Protein AF-A0A7X1EHG0-F1 (afdb_monomer_lite)

Organism: NCBI:txid1748967

Sequence (114 aa):
MSTYQPPFVVTPLILNQVIEIGELMGHWAAMAGRASPLLRKENRIRTIQASLAIEHNSLTTEQVTALMEGKRILQILSNQPGRSAKSIAEECEISARTVERYLKALQLKHCASL

Radius of gyration: 21.37 Å; chains: 1; bounding box: 57×36×54 Å

Structure (mmCIF, N/CA/C/O backbone):
data_AF-A0A7X1EHG0-F1
#
_entry.id   AF-A0A7X1EHG0-F1
#
loop_
_atom_site.group_PDB
_atom_site.id
_atom_site.type_symbol
_atom_site.label_atom_id
_atom_site.label_alt_id
_atom_site.label_comp_id
_atom_site.label_asym_id
_atom_site.label_entity_id
_atom_site.label_seq_id
_atom_site.pdbx_PDB_ins_code
_atom_site.Cartn_x
_atom_site.Cartn_y
_atom_site.Cartn_z
_atom_site.occupancy
_atom_site.B_iso_or_equiv
_atom_site.auth_seq_id
_atom_site.auth_comp_id
_atom_site.auth_asym_id
_atom_site.auth_atom_id
_atom_site.pdbx_PDB_model_num
ATOM 1 N N . MET A 1 1 ? 35.295 -11.240 2.133 1.00 50.81 1 MET A N 1
ATOM 2 C CA . MET A 1 1 ? 33.842 -11.495 2.073 1.00 50.81 1 MET A CA 1
ATOM 3 C C . MET A 1 1 ? 33.386 -11.176 0.664 1.00 50.81 1 MET A C 1
ATOM 5 O O . MET A 1 1 ? 33.488 -10.027 0.264 1.00 50.81 1 MET A O 1
ATOM 9 N N . SER A 1 2 ? 33.015 -12.190 -0.116 1.00 62.75 2 SER A N 1
ATOM 10 C CA . SER A 1 2 ? 32.523 -12.014 -1.484 1.00 62.75 2 SER A CA 1
ATOM 11 C C . SER A 1 2 ? 31.203 -11.248 -1.450 1.00 62.75 2 SER A C 1
ATOM 13 O O . SER A 1 2 ? 30.224 -11.721 -0.875 1.00 62.75 2 SER A O 1
ATOM 15 N N . THR A 1 3 ? 31.191 -10.052 -2.028 1.00 73.75 3 THR A N 1
ATOM 16 C CA . THR A 1 3 ? 29.984 -9.249 -2.224 1.00 73.75 3 THR A CA 1
ATOM 17 C C . THR A 1 3 ? 29.038 -10.013 -3.141 1.00 73.75 3 THR A C 1
ATOM 19 O O . THR A 1 3 ? 29.378 -10.279 -4.292 1.00 73.75 3 THR A O 1
ATOM 22 N N . TYR A 1 4 ? 27.875 -10.403 -2.619 1.00 83.94 4 TYR A N 1
ATOM 23 C CA . TYR A 1 4 ? 26.816 -11.010 -3.416 1.00 83.94 4 TYR A CA 1
ATOM 24 C C . TYR A 1 4 ? 26.425 -10.045 -4.536 1.00 83.94 4 TYR A C 1
ATOM 26 O O . TYR A 1 4 ? 25.941 -8.944 -4.271 1.00 83.94 4 TYR A O 1
ATOM 34 N N . GLN A 1 5 ? 26.670 -10.454 -5.776 1.00 79.12 5 GLN A N 1
ATOM 35 C CA . GLN A 1 5 ? 26.294 -9.696 -6.956 1.00 79.12 5 GLN A CA 1
ATOM 36 C C . GLN A 1 5 ? 25.149 -10.456 -7.621 1.00 79.12 5 GLN A C 1
ATOM 38 O O . GLN A 1 5 ? 25.371 -11.540 -8.166 1.00 79.12 5 GLN A O 1
ATOM 43 N N . PRO A 1 6 ? 23.907 -9.969 -7.494 1.00 83.12 6 PRO A N 1
ATOM 44 C CA . PRO A 1 6 ? 22.779 -10.684 -8.050 1.00 83.12 6 PRO A CA 1
ATOM 45 C C . PRO A 1 6 ? 22.855 -10.680 -9.588 1.00 83.12 6 PRO A C 1
ATOM 47 O O . PRO A 1 6 ? 23.254 -9.671 -10.179 1.00 83.12 6 PRO A O 1
ATOM 50 N N . PRO A 1 7 ? 22.486 -11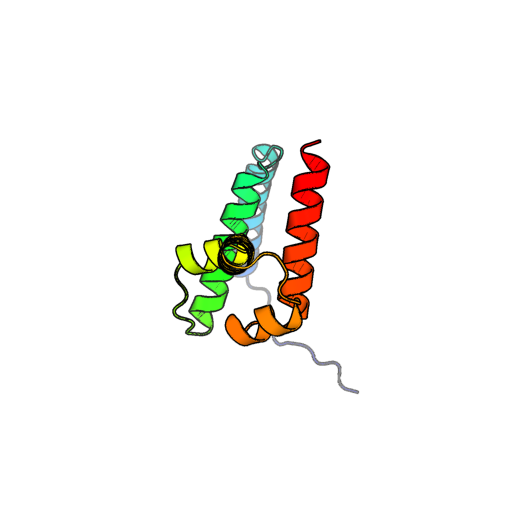.791 -10.251 1.00 87.25 7 PRO A N 1
ATOM 51 C CA . PRO A 1 7 ? 22.685 -11.987 -11.685 1.00 87.25 7 PRO A CA 1
ATOM 52 C C . PRO A 1 7 ? 21.594 -11.286 -12.507 1.00 87.25 7 PRO A C 1
ATOM 54 O O . PRO A 1 7 ? 20.801 -11.927 -13.194 1.00 87.25 7 PRO A O 1
ATOM 57 N N . PHE A 1 8 ? 21.526 -9.960 -12.426 1.00 85.31 8 PHE A N 1
ATOM 58 C CA . PHE A 1 8 ? 20.604 -9.161 -13.227 1.00 85.31 8 PHE A CA 1
ATOM 59 C C . PHE A 1 8 ? 21.335 -8.555 -14.424 1.00 85.31 8 PHE A C 1
ATOM 61 O O . PHE A 1 8 ? 22.323 -7.840 -14.263 1.00 85.31 8 PHE A O 1
ATOM 68 N N . VAL A 1 9 ? 20.826 -8.812 -15.628 1.00 90.31 9 VAL A N 1
ATOM 69 C CA . VAL A 1 9 ? 21.292 -8.175 -16.865 1.00 90.31 9 VAL A CA 1
ATOM 70 C C . VAL A 1 9 ? 20.180 -7.267 -17.365 1.00 90.31 9 VAL A C 1
ATOM 72 O O . VAL A 1 9 ? 19.063 -7.722 -17.610 1.00 90.31 9 VAL A O 1
ATOM 75 N N . VAL A 1 10 ? 20.475 -5.975 -17.504 1.00 90.38 10 VAL A N 1
ATOM 76 C CA . VAL A 1 10 ? 19.523 -5.017 -18.072 1.00 90.38 10 VAL A CA 1
ATOM 77 C C . VAL A 1 10 ? 19.347 -5.338 -19.551 1.00 90.38 10 VAL A C 1
ATOM 79 O O . VAL A 1 10 ? 20.303 -5.303 -20.323 1.00 90.38 10 VAL A O 1
ATOM 82 N N . THR A 1 11 ? 18.120 -5.661 -19.943 1.00 94.56 11 THR A N 1
ATOM 83 C CA . THR A 1 11 ? 17.757 -5.926 -21.336 1.00 94.56 11 THR A CA 1
ATOM 84 C C . THR A 1 11 ? 17.044 -4.713 -21.939 1.00 94.56 11 THR A C 1
ATOM 86 O O . THR A 1 11 ? 16.443 -3.925 -21.201 1.00 94.56 11 THR A O 1
ATOM 89 N N . PRO A 1 12 ? 17.033 -4.564 -23.276 1.00 95.50 12 PRO A N 1
ATOM 90 C CA . PRO A 1 12 ? 16.237 -3.529 -23.939 1.00 95.50 12 PRO A CA 1
ATOM 91 C C . PRO A 1 12 ? 14.744 -3.583 -23.577 1.00 95.50 12 PRO A C 1
ATOM 93 O O . PRO A 1 12 ? 14.101 -2.544 -23.483 1.00 95.50 12 PRO A O 1
ATOM 96 N N . LEU A 1 13 ? 14.201 -4.778 -23.308 1.00 96.19 13 LEU A N 1
ATOM 97 C CA . LEU A 1 13 ? 12.817 -4.949 -22.856 1.00 96.19 13 LEU A CA 1
ATOM 98 C C . LEU A 1 13 ? 12.572 -4.272 -21.503 1.00 96.19 13 LEU A C 1
ATOM 100 O O . LEU A 1 13 ? 11.607 -3.528 -21.367 1.00 96.19 13 LEU A O 1
ATOM 104 N N . ILE A 1 14 ? 13.459 -4.501 -20.528 1.00 95.44 14 ILE A N 1
ATOM 105 C CA . ILE A 1 14 ? 13.370 -3.870 -19.204 1.00 95.44 14 ILE A CA 1
ATOM 106 C C . ILE A 1 14 ? 13.415 -2.346 -19.352 1.00 95.44 14 ILE A C 1
ATOM 108 O O . ILE A 1 14 ? 12.620 -1.651 -18.729 1.00 95.44 14 ILE A O 1
ATOM 112 N N . LEU A 1 15 ? 14.301 -1.819 -20.205 1.00 95.75 15 LEU A N 1
ATOM 113 C CA . LEU A 1 15 ? 14.389 -0.377 -20.451 1.00 95.75 15 LEU A CA 1
ATOM 114 C C . LEU A 1 15 ? 13.094 0.185 -21.048 1.00 95.75 15 LEU A C 1
ATOM 116 O O . LEU A 1 15 ? 12.599 1.199 -20.563 1.00 95.75 15 LEU A O 1
ATOM 120 N N . ASN A 1 16 ? 12.511 -0.493 -22.037 1.00 96.88 16 ASN A N 1
ATOM 121 C CA . ASN A 1 16 ? 11.243 -0.071 -22.632 1.00 96.88 16 ASN A CA 1
ATOM 122 C C . ASN A 1 16 ? 10.098 -0.081 -21.607 1.00 96.88 16 ASN A C 1
ATOM 124 O O . ASN A 1 16 ? 9.344 0.885 -21.535 1.00 96.88 16 ASN A O 1
ATOM 128 N N . GLN A 1 17 ? 10.008 -1.115 -20.764 1.00 96.81 17 GLN A N 1
ATOM 129 C CA . GLN A 1 17 ? 9.008 -1.184 -19.692 1.00 96.81 17 GLN A CA 1
ATOM 130 C C . GLN A 1 17 ? 9.192 -0.068 -18.659 1.00 96.81 17 GLN A C 1
ATOM 132 O O . GLN A 1 17 ? 8.216 0.513 -18.197 1.00 96.81 17 GLN A O 1
ATOM 137 N N . VAL A 1 18 ? 10.436 0.261 -18.299 1.00 96.94 18 VAL A N 1
ATOM 138 C CA . VAL A 1 18 ? 10.728 1.375 -17.384 1.00 96.94 18 VAL A CA 1
ATOM 139 C C . VAL A 1 18 ? 10.264 2.706 -17.976 1.00 96.94 18 VAL A C 1
ATOM 141 O O . VAL A 1 18 ? 9.675 3.511 -17.256 1.00 96.94 18 VAL A O 1
ATOM 144 N N . ILE A 1 19 ? 10.495 2.931 -19.273 1.00 97.31 19 ILE A N 1
ATOM 145 C CA . ILE A 1 19 ? 10.042 4.141 -19.973 1.00 97.31 19 ILE A CA 1
ATOM 146 C C . ILE A 1 19 ? 8.511 4.216 -19.972 1.00 97.31 19 ILE A C 1
ATOM 148 O O . ILE A 1 19 ? 7.959 5.238 -19.573 1.00 97.31 19 ILE A O 1
ATOM 152 N N . GLU A 1 20 ? 7.833 3.128 -20.339 1.00 97.44 20 GLU A N 1
ATOM 153 C CA . GLU A 1 20 ? 6.368 3.060 -20.386 1.00 97.44 20 GLU A CA 1
ATOM 154 C C . GLU A 1 20 ? 5.738 3.296 -19.002 1.00 97.44 20 GLU A C 1
ATOM 156 O O . GLU A 1 20 ? 4.830 4.114 -18.851 1.00 97.44 20 GLU A O 1
ATOM 161 N N . ILE A 1 21 ? 6.266 2.647 -17.958 1.00 97.06 21 ILE A N 1
ATOM 162 C CA . ILE A 1 21 ? 5.826 2.872 -16.574 1.00 97.06 21 ILE A CA 1
ATOM 163 C C . ILE A 1 21 ? 6.057 4.333 -16.176 1.00 97.06 21 ILE A C 1
ATOM 165 O O . ILE A 1 21 ? 5.184 4.940 -15.557 1.00 97.06 21 ILE A O 1
ATOM 169 N N . GLY A 1 22 ? 7.205 4.913 -16.536 1.00 96.38 22 GLY A N 1
ATOM 170 C CA . GLY A 1 22 ? 7.530 6.309 -16.253 1.00 96.38 22 GLY A CA 1
ATOM 171 C C . GLY A 1 22 ? 6.559 7.293 -16.911 1.00 96.38 22 GLY A C 1
ATOM 172 O O . GLY A 1 22 ? 6.097 8.225 -16.253 1.00 96.38 22 GLY A O 1
ATOM 173 N N . GLU A 1 23 ? 6.194 7.061 -18.171 1.00 96.38 23 GLU A N 1
ATOM 174 C CA . GLU A 1 23 ? 5.211 7.868 -18.898 1.00 96.38 23 GLU A CA 1
ATOM 175 C C . GLU A 1 23 ? 3.822 7.777 -18.250 1.00 96.38 23 GLU A C 1
ATOM 177 O O . GLU A 1 23 ? 3.195 8.798 -17.958 1.00 96.38 23 GLU A O 1
ATOM 182 N N . LEU A 1 24 ? 3.364 6.560 -17.938 1.00 95.81 24 LEU A N 1
ATOM 183 C CA . LEU A 1 24 ? 2.091 6.334 -17.250 1.00 95.81 24 LEU A CA 1
ATOM 184 C C . LEU A 1 24 ? 2.068 6.982 -15.862 1.00 95.81 24 LEU A C 1
ATOM 186 O O . LEU A 1 24 ? 1.070 7.597 -15.481 1.00 95.81 24 LEU A O 1
ATOM 190 N N . MET A 1 25 ? 3.168 6.890 -15.111 1.00 92.62 25 MET A N 1
ATOM 191 C CA . MET A 1 25 ? 3.314 7.561 -13.821 1.00 92.62 25 MET A CA 1
ATOM 192 C C . MET A 1 25 ? 3.295 9.083 -13.962 1.00 92.62 25 MET A C 1
ATOM 194 O O . MET A 1 25 ? 2.696 9.748 -13.120 1.00 92.62 25 MET A O 1
ATOM 198 N N . GLY A 1 26 ? 3.912 9.634 -15.010 1.00 91.88 26 GLY A N 1
ATOM 199 C CA . GLY A 1 26 ? 3.895 11.064 -15.313 1.00 91.88 26 GLY A CA 1
ATOM 200 C C . GLY A 1 26 ? 2.487 11.568 -15.630 1.00 91.88 26 GLY A C 1
ATOM 201 O O . GLY A 1 26 ? 2.024 12.527 -15.010 1.00 91.88 26 GLY A O 1
ATOM 202 N N . HIS A 1 27 ? 1.767 10.874 -16.516 1.00 91.62 27 HIS A N 1
ATOM 203 C CA . HIS A 1 27 ? 0.361 11.159 -16.813 1.00 91.62 27 HIS A CA 1
ATOM 204 C C . HIS A 1 27 ? -0.516 11.058 -15.565 1.00 91.62 27 HIS A C 1
ATOM 206 O O . HIS A 1 27 ? -1.328 11.947 -15.294 1.00 91.62 27 HIS A O 1
ATOM 212 N N . TRP A 1 28 ? -0.326 10.003 -14.768 1.00 89.12 28 TRP A N 1
ATOM 213 C CA . TRP A 1 28 ? -1.036 9.850 -13.508 1.00 89.12 28 TRP A CA 1
ATOM 214 C C . TRP A 1 28 ? -0.718 10.995 -12.552 1.00 89.12 28 TRP A C 1
ATOM 216 O O . TRP A 1 28 ? -1.651 11.588 -12.040 1.00 89.12 28 TRP A O 1
ATOM 226 N N . ALA A 1 29 ? 0.547 11.363 -12.341 1.00 87.56 29 ALA A N 1
ATOM 227 C CA . ALA A 1 29 ? 0.934 12.431 -11.419 1.00 87.56 29 ALA A CA 1
ATOM 228 C C . ALA A 1 29 ? 0.376 13.802 -11.830 1.00 87.56 29 ALA A C 1
ATOM 230 O O . ALA A 1 29 ? -0.013 14.586 -10.967 1.00 87.56 29 ALA A O 1
ATOM 231 N N . ALA A 1 30 ? 0.291 14.076 -13.135 1.00 87.19 30 ALA A N 1
ATOM 232 C CA . ALA A 1 30 ? -0.301 15.303 -13.659 1.00 87.19 30 ALA A CA 1
ATOM 233 C C . ALA A 1 30 ? -1.821 15.383 -13.416 1.00 87.19 30 ALA A C 1
ATOM 235 O O . ALA A 1 30 ? -2.348 16.466 -13.168 1.00 87.19 30 ALA A O 1
ATOM 236 N N . MET A 1 31 ? -2.531 14.247 -13.459 1.00 81.69 31 MET A N 1
ATOM 237 C CA . MET A 1 31 ? -3.981 14.179 -13.209 1.00 81.69 31 MET A CA 1
ATOM 238 C C . MET A 1 31 ? -4.347 13.907 -11.746 1.00 81.69 31 MET A C 1
ATOM 240 O O . MET A 1 31 ? -5.442 14.246 -11.289 1.00 81.69 31 MET A O 1
ATOM 244 N N . ALA A 1 32 ? -3.451 13.266 -11.002 1.00 71.88 32 ALA A N 1
ATOM 245 C CA . ALA A 1 32 ? -3.630 12.888 -9.618 1.00 71.88 32 ALA A CA 1
ATOM 246 C C . ALA A 1 32 ? -3.482 14.137 -8.754 1.00 71.88 32 ALA A C 1
ATOM 248 O O . ALA A 1 32 ? -2.442 14.414 -8.160 1.00 71.88 32 ALA A O 1
ATOM 249 N N . GLY A 1 33 ? -4.578 14.885 -8.634 1.00 72.94 33 GLY A N 1
ATOM 250 C CA . GLY A 1 33 ? -4.770 15.786 -7.506 1.00 72.94 33 GLY A CA 1
ATOM 251 C C . GLY A 1 33 ? -4.664 15.032 -6.171 1.00 72.94 33 GLY A C 1
ATOM 252 O O . GLY A 1 33 ? -4.301 13.855 -6.092 1.00 72.94 33 GLY A O 1
ATOM 253 N N . ARG A 1 34 ? -5.027 15.675 -5.057 1.00 69.06 34 ARG A N 1
ATOM 254 C CA . ARG A 1 34 ? -5.031 14.984 -3.758 1.00 69.06 34 ARG A CA 1
ATOM 255 C C . ARG A 1 34 ? -6.034 13.826 -3.791 1.00 69.06 34 ARG A C 1
ATOM 257 O O . ARG A 1 34 ? -7.231 14.052 -3.643 1.00 69.06 34 ARG A O 1
ATOM 264 N N . ALA A 1 35 ? -5.543 12.591 -3.931 1.00 69.69 35 ALA A N 1
ATOM 265 C CA . ALA A 1 35 ? -6.380 11.398 -3.861 1.00 69.69 35 ALA A CA 1
ATOM 266 C C . ALA A 1 35 ? -7.207 11.448 -2.573 1.00 69.69 35 ALA A C 1
ATOM 268 O O . ALA A 1 3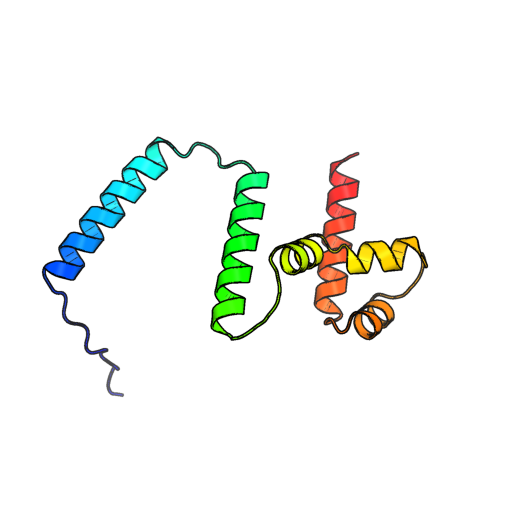5 ? -6.644 11.664 -1.488 1.00 69.69 35 ALA A O 1
ATOM 269 N N . SER A 1 36 ? -8.527 11.287 -2.692 1.00 79.44 36 SER A N 1
ATOM 270 C CA . SER A 1 36 ? -9.418 11.407 -1.544 1.00 79.44 36 SER A CA 1
ATOM 271 C C . SER A 1 36 ? -9.045 10.363 -0.478 1.00 79.44 36 SER A C 1
ATOM 273 O O . SER A 1 36 ? -8.585 9.263 -0.810 1.00 79.44 36 SER A O 1
ATOM 275 N N . PRO A 1 37 ? -9.213 10.669 0.821 1.00 80.69 37 PRO A N 1
ATOM 276 C CA . PRO A 1 37 ? -8.958 9.701 1.887 1.00 80.69 37 PRO A CA 1
ATOM 277 C C . PRO A 1 37 ? -9.719 8.377 1.701 1.00 80.69 37 PRO A C 1
ATOM 279 O O . PRO A 1 37 ? -9.208 7.322 2.077 1.00 80.69 37 PRO A O 1
ATOM 282 N N . LEU A 1 38 ? -10.901 8.424 1.072 1.00 81.19 38 LEU A N 1
ATOM 283 C CA . LEU A 1 38 ? -11.706 7.249 0.736 1.00 81.19 38 LEU A CA 1
ATOM 284 C C . LEU A 1 38 ? -11.024 6.371 -0.318 1.00 81.19 38 LEU A C 1
ATOM 286 O O . LEU A 1 38 ? -10.840 5.181 -0.072 1.00 81.19 38 LEU A O 1
ATOM 290 N N . LEU A 1 39 ? -10.553 6.958 -1.424 1.00 83.06 39 LEU A N 1
ATOM 291 C CA . LEU A 1 39 ? -9.847 6.221 -2.479 1.00 83.06 39 LEU A CA 1
ATOM 292 C C . LEU A 1 39 ? -8.553 5.581 -1.959 1.00 83.06 39 LEU A C 1
ATOM 294 O O . LEU A 1 39 ? -8.235 4.443 -2.294 1.00 83.06 3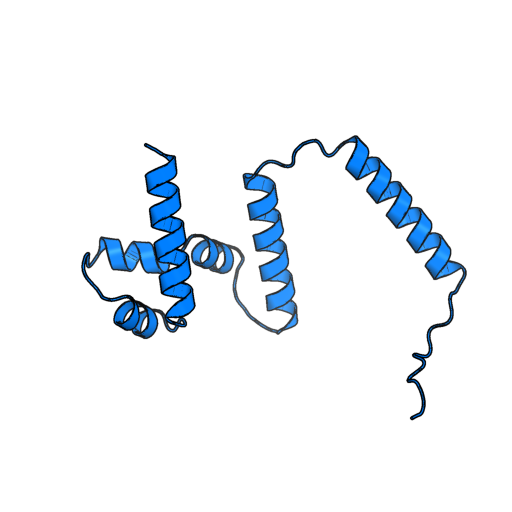9 LEU A O 1
ATOM 298 N N . ARG A 1 40 ? -7.817 6.266 -1.072 1.00 85.00 40 ARG A N 1
ATOM 299 C CA . ARG A 1 40 ? -6.622 5.678 -0.438 1.00 85.00 40 ARG A CA 1
ATOM 300 C C . ARG A 1 40 ? -6.965 4.487 0.450 1.00 85.00 40 ARG A C 1
ATOM 302 O O . ARG A 1 40 ? -6.232 3.499 0.459 1.00 85.00 40 ARG A O 1
ATOM 309 N N . LYS A 1 41 ? -8.057 4.584 1.213 1.00 82.62 41 LYS A N 1
ATOM 310 C CA . LYS A 1 41 ? -8.534 3.488 2.063 1.00 82.62 41 LYS A CA 1
ATOM 311 C C . LYS A 1 41 ? -8.929 2.286 1.206 1.00 82.62 41 LYS A C 1
ATOM 313 O O . LYS A 1 41 ? -8.529 1.172 1.525 1.00 82.62 41 LYS A O 1
ATOM 318 N N . GLU A 1 42 ? -9.654 2.519 0.120 1.00 85.19 42 GLU A N 1
ATOM 319 C CA . GLU A 1 42 ? -10.090 1.475 -0.803 1.00 85.19 42 GLU A CA 1
ATOM 320 C C . GLU A 1 42 ? -8.911 0.777 -1.489 1.00 85.19 42 GLU A C 1
ATOM 322 O O . GLU A 1 42 ? -8.808 -0.448 -1.430 1.00 85.19 42 GLU A O 1
ATOM 327 N N . ASN A 1 43 ? -7.962 1.540 -2.042 1.00 88.38 43 ASN A N 1
ATOM 328 C CA . ASN A 1 43 ? -6.760 0.974 -2.658 1.00 88.38 43 ASN A CA 1
ATOM 329 C C . ASN A 1 43 ? -5.976 0.110 -1.667 1.00 88.38 43 ASN A C 1
ATOM 331 O O . ASN A 1 43 ? -5.535 -0.982 -2.009 1.00 88.38 43 ASN A O 1
ATOM 335 N N . ARG A 1 44 ? -5.868 0.549 -0.410 1.00 85.88 44 ARG A N 1
ATOM 336 C CA . ARG A 1 44 ? -5.189 -0.215 0.639 1.00 85.88 44 ARG A CA 1
ATOM 337 C C . ARG A 1 44 ? -5.909 -1.518 0.992 1.00 85.88 44 ARG A C 1
ATOM 339 O O . ARG A 1 44 ? -5.232 -2.517 1.214 1.00 85.88 44 ARG A O 1
ATOM 346 N N . ILE A 1 45 ? -7.244 -1.527 1.027 1.00 84.56 45 ILE A N 1
ATOM 347 C CA . ILE A 1 45 ? -8.032 -2.757 1.220 1.00 84.56 45 ILE A CA 1
ATOM 348 C C . ILE A 1 45 ? -7.740 -3.742 0.083 1.00 84.56 45 ILE A C 1
ATOM 350 O O . ILE A 1 45 ? -7.437 -4.902 0.355 1.00 84.56 45 ILE A O 1
ATOM 354 N N . ARG A 1 46 ? -7.761 -3.272 -1.173 1.00 86.69 46 ARG A N 1
ATOM 355 C CA . ARG A 1 46 ? -7.466 -4.104 -2.351 1.00 86.69 46 ARG A CA 1
ATOM 356 C C . ARG A 1 46 ? -6.046 -4.668 -2.313 1.00 86.69 46 ARG A C 1
ATOM 358 O O . ARG A 1 46 ? -5.869 -5.856 -2.546 1.00 86.69 46 ARG A O 1
ATOM 365 N N . THR A 1 47 ? -5.045 -3.858 -1.955 1.00 88.06 47 THR A N 1
ATOM 366 C CA . THR A 1 47 ? -3.657 -4.330 -1.811 1.00 88.06 47 THR A CA 1
ATOM 367 C C . THR A 1 47 ? -3.541 -5.420 -0.750 1.00 88.06 47 THR A C 1
ATOM 369 O O . THR A 1 47 ? -2.924 -6.446 -1.004 1.00 88.06 47 THR A O 1
ATOM 372 N N . ILE A 1 48 ? -4.155 -5.228 0.423 1.00 84.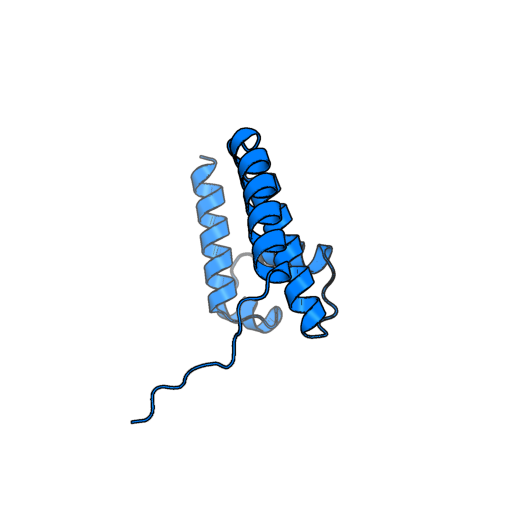00 48 ILE A N 1
ATOM 373 C CA . ILE A 1 48 ? -4.107 -6.222 1.504 1.00 84.00 48 ILE A CA 1
ATOM 374 C C . ILE A 1 48 ? -4.782 -7.523 1.068 1.00 84.00 48 ILE A C 1
ATOM 376 O O . ILE A 1 48 ? -4.222 -8.592 1.288 1.00 84.00 48 ILE A O 1
ATOM 380 N N . GLN A 1 49 ? -5.952 -7.441 0.432 1.00 85.25 49 GLN A N 1
ATOM 381 C CA . GLN A 1 49 ? -6.658 -8.621 -0.059 1.00 85.25 49 GLN A CA 1
ATOM 382 C C . GLN A 1 49 ? -5.834 -9.371 -1.114 1.00 85.25 49 GLN A C 1
ATOM 384 O O . GLN A 1 49 ? -5.693 -10.585 -1.004 1.00 85.25 49 GLN A O 1
ATOM 389 N N . ALA A 1 50 ? -5.235 -8.664 -2.076 1.00 84.44 50 ALA A N 1
ATOM 390 C CA . ALA A 1 50 ? -4.409 -9.280 -3.111 1.00 84.44 50 ALA A CA 1
ATOM 391 C C . ALA A 1 50 ? -3.171 -9.971 -2.516 1.00 84.44 50 ALA A C 1
ATOM 393 O O . ALA A 1 50 ? -2.876 -11.110 -2.865 1.00 84.44 50 ALA A O 1
ATOM 394 N N . SER A 1 51 ? -2.481 -9.320 -1.573 1.00 88.00 51 SER A N 1
ATOM 395 C CA . SER A 1 51 ? -1.333 -9.910 -0.875 1.00 88.00 51 SER A CA 1
ATOM 396 C C . SER A 1 51 ? -1.714 -11.149 -0.065 1.00 88.00 51 SER A C 1
ATOM 398 O O . SER A 1 51 ? -1.012 -12.150 -0.115 1.00 88.00 51 SER A O 1
ATOM 400 N N . LEU A 1 52 ? -2.837 -11.109 0.656 1.00 82.25 52 LEU A N 1
ATOM 401 C CA . LEU A 1 52 ? -3.324 -12.252 1.429 1.00 82.25 52 LEU A CA 1
ATOM 402 C C . LEU A 1 52 ? -3.754 -13.418 0.527 1.00 82.25 52 LEU A C 1
ATOM 404 O O . LEU A 1 52 ? -3.498 -14.570 0.865 1.00 82.25 52 LEU A O 1
ATOM 408 N N . ALA A 1 53 ? -4.356 -13.134 -0.627 1.00 79.81 53 ALA A N 1
ATOM 409 C CA . ALA A 1 53 ? -4.754 -14.159 -1.588 1.00 79.81 53 ALA A CA 1
ATOM 410 C C . ALA A 1 53 ? -3.550 -14.913 -2.183 1.00 79.81 53 ALA A C 1
ATOM 412 O O . ALA A 1 53 ? -3.650 -16.116 -2.417 1.00 79.81 53 ALA A O 1
ATOM 413 N N . ILE A 1 54 ? -2.409 -14.235 -2.381 1.00 85.00 54 ILE A N 1
ATOM 414 C CA . ILE A 1 54 ? -1.152 -14.871 -2.821 1.00 85.00 54 ILE A CA 1
ATOM 415 C C . ILE A 1 54 ? -0.671 -15.899 -1.786 1.00 85.00 54 ILE A C 1
ATOM 417 O O . ILE A 1 54 ? -0.217 -16.975 -2.156 1.00 85.00 54 ILE A O 1
ATOM 421 N N . GLU A 1 55 ? -0.852 -15.611 -0.496 1.00 81.75 55 GLU A N 1
ATOM 422 C CA . GLU A 1 55 ? -0.519 -16.501 0.628 1.00 81.75 55 GLU A CA 1
ATOM 423 C C . GLU A 1 55 ? -1.602 -17.574 0.890 1.00 81.75 55 GLU A C 1
ATOM 425 O O . GLU A 1 55 ? -1.706 -18.111 1.993 1.0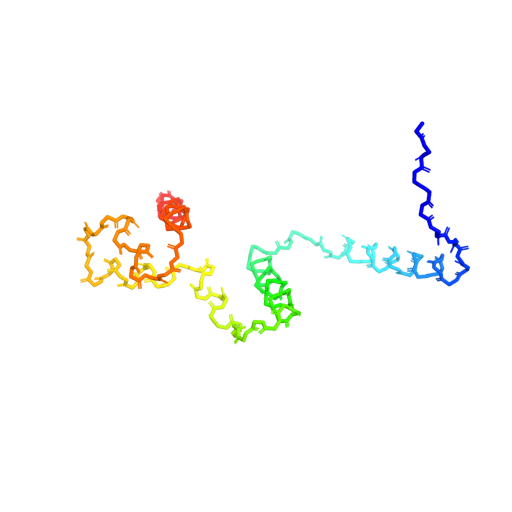0 81.75 55 GLU A O 1
ATOM 430 N N . HIS A 1 56 ? -2.458 -17.865 -0.100 1.00 74.25 56 HIS A N 1
ATOM 431 C CA . HIS A 1 56 ? -3.587 -18.801 -0.003 1.00 74.25 56 HIS A CA 1
ATOM 432 C C . HIS A 1 56 ? -4.604 -18.480 1.106 1.00 74.25 56 HIS A C 1
ATOM 434 O O . HIS A 1 56 ? -5.332 -19.355 1.582 1.00 74.25 56 HIS A O 1
ATOM 440 N N . ASN A 1 57 ? -4.707 -17.218 1.517 1.00 71.12 57 ASN A N 1
ATOM 441 C CA . ASN A 1 57 ? -5.698 -16.808 2.498 1.00 71.12 57 ASN A CA 1
ATOM 442 C C . ASN A 1 57 ? -7.059 -16.552 1.822 1.00 71.12 57 ASN A C 1
ATOM 444 O O . ASN A 1 57 ? -7.152 -15.822 0.838 1.00 71.12 57 ASN A O 1
ATOM 448 N N . SER A 1 58 ? -8.129 -17.137 2.366 1.00 73.19 58 SER A N 1
ATOM 449 C CA . SER A 1 58 ? -9.493 -17.067 1.807 1.00 73.19 58 SER A CA 1
ATOM 450 C C . SER A 1 58 ? -10.302 -15.847 2.278 1.00 73.19 58 SER A C 1
ATOM 452 O O . SER A 1 58 ? -11.523 -15.817 2.123 1.00 73.19 58 SER A O 1
ATOM 454 N N . LEU A 1 59 ? -9.655 -14.851 2.893 1.00 74.50 59 LEU A N 1
ATOM 455 C CA . LEU A 1 59 ? -10.327 -13.641 3.364 1.00 74.50 59 LEU A CA 1
ATOM 456 C C . LEU A 1 59 ? -10.900 -12.826 2.194 1.00 74.50 59 LEU A C 1
ATOM 458 O O . LEU A 1 59 ? -10.185 -12.371 1.301 1.00 74.50 59 LEU A O 1
ATOM 462 N N . THR A 1 60 ? -12.210 -12.605 2.247 1.00 77.62 60 THR A N 1
ATOM 463 C CA . THR A 1 60 ? -12.962 -11.785 1.287 1.00 77.62 60 THR A CA 1
ATOM 464 C C . THR A 1 60 ? -12.685 -10.295 1.475 1.00 77.62 60 THR A C 1
ATOM 466 O O . THR A 1 60 ? -12.243 -9.845 2.539 1.00 77.62 60 THR A O 1
ATOM 469 N N . THR A 1 61 ? -12.988 -9.494 0.452 1.00 74.69 61 THR A N 1
ATOM 470 C CA . THR A 1 61 ? -12.892 -8.032 0.525 1.00 74.69 61 THR A CA 1
ATOM 471 C C . THR A 1 61 ? -13.700 -7.470 1.688 1.00 74.69 61 THR A C 1
ATOM 473 O O . THR A 1 61 ? -13.174 -6.644 2.432 1.00 74.69 61 THR A O 1
ATOM 476 N N . GLU A 1 62 ? -14.920 -7.963 1.926 1.00 70.88 62 GLU A N 1
ATOM 477 C CA . GLU A 1 62 ? -15.757 -7.511 3.040 1.00 70.88 62 GLU A CA 1
ATOM 478 C C . GLU A 1 62 ? -15.121 -7.822 4.398 1.00 70.88 62 GLU A C 1
ATOM 480 O O . GLU A 1 62 ? -15.176 -6.992 5.308 1.00 70.88 62 GLU A O 1
ATOM 485 N N . GLN A 1 63 ? -14.482 -8.986 4.545 1.00 67.75 63 GLN A N 1
ATOM 486 C CA . GLN A 1 63 ? -13.797 -9.367 5.782 1.00 67.75 63 GLN A CA 1
ATOM 487 C C . GLN A 1 63 ? -12.552 -8.508 6.027 1.00 67.75 63 GLN A C 1
ATOM 489 O O . GLN A 1 63 ? -12.344 -8.038 7.148 1.00 67.75 63 GLN A O 1
ATOM 494 N N . VAL A 1 64 ? -11.757 -8.223 4.990 1.00 74.31 64 VAL A N 1
ATOM 495 C CA . VAL A 1 64 ? -10.605 -7.308 5.089 1.00 74.31 64 VAL A CA 1
ATOM 496 C C . VAL A 1 64 ? -11.070 -5.891 5.438 1.00 74.31 64 VAL A C 1
ATOM 498 O O . VAL A 1 64 ? -10.486 -5.245 6.313 1.00 74.31 64 VAL A O 1
ATOM 501 N N . THR A 1 65 ? -12.161 -5.413 4.832 1.00 77.12 65 THR A N 1
ATOM 502 C CA . THR A 1 65 ? -12.777 -4.127 5.179 1.00 77.12 65 THR A CA 1
ATOM 503 C C . THR A 1 65 ? -13.264 -4.113 6.627 1.00 77.12 65 THR A C 1
ATOM 505 O O . THR A 1 65 ? -12.957 -3.171 7.357 1.00 77.12 65 THR A O 1
ATOM 508 N N . ALA A 1 66 ? -13.969 -5.154 7.079 1.00 70.56 66 ALA A N 1
ATOM 509 C CA . ALA A 1 66 ? -14.475 -5.260 8.447 1.00 70.56 66 ALA A CA 1
ATOM 510 C C . ALA A 1 66 ? -13.346 -5.273 9.489 1.00 70.56 66 ALA A C 1
ATOM 512 O O . ALA A 1 66 ? -13.480 -4.650 10.548 1.00 70.56 66 ALA A O 1
ATOM 513 N N . LEU A 1 67 ? -12.219 -5.917 9.171 1.00 71.06 67 LEU A N 1
ATOM 514 C CA . LEU A 1 67 ? -11.004 -5.880 9.981 1.00 71.06 67 LEU A CA 1
ATOM 515 C C . LEU A 1 67 ? -10.402 -4.473 10.015 1.00 71.06 67 LEU A C 1
ATOM 517 O O . LEU A 1 67 ? -10.149 -3.955 11.099 1.00 71.06 67 LEU A O 1
ATOM 521 N N . MET A 1 68 ? -10.227 -3.823 8.861 1.00 71.44 68 MET A N 1
ATOM 522 C CA . MET A 1 68 ? -9.693 -2.456 8.790 1.00 71.44 68 MET A CA 1
ATOM 523 C C . MET A 1 68 ? -10.585 -1.417 9.482 1.00 71.44 68 MET A C 1
ATOM 525 O O . MET A 1 68 ? -10.090 -0.393 9.957 1.00 71.44 68 MET A O 1
ATOM 529 N N . GLU A 1 69 ? -11.892 -1.660 9.538 1.00 70.69 69 GLU A N 1
ATOM 530 C CA . GLU A 1 69 ? -12.866 -0.807 10.222 1.00 70.69 69 GLU A CA 1
ATOM 531 C C . GLU A 1 69 ? -13.014 -1.125 11.711 1.00 70.69 69 GLU A C 1
ATOM 533 O O . GLU A 1 69 ? -13.646 -0.354 12.429 1.00 70.69 69 GLU A O 1
ATOM 538 N N . GLY A 1 70 ? -12.424 -2.223 12.190 1.00 70.00 70 GLY A N 1
ATOM 539 C CA . GLY A 1 70 ? -12.558 -2.657 13.577 1.00 70.00 70 GLY A CA 1
ATOM 540 C C . GLY A 1 70 ? -13.990 -3.058 13.945 1.00 70.00 70 GLY A C 1
ATOM 541 O O . GLY A 1 70 ? -14.336 -3.026 15.123 1.00 70.00 70 GLY A O 1
ATOM 542 N N . LYS A 1 71 ? -14.827 -3.443 12.966 1.00 70.50 71 LYS A N 1
ATOM 543 C CA . LYS A 1 71 ? -16.256 -3.752 13.175 1.00 70.50 71 LYS A CA 1
ATOM 544 C C . LYS A 1 71 ? -16.480 -4.847 14.218 1.00 70.50 71 LYS A C 1
ATOM 546 O O . LYS A 1 71 ? -17.391 -4.724 15.024 1.00 70.50 71 LYS A O 1
ATOM 551 N N . ARG A 1 72 ? -15.618 -5.869 14.259 1.00 68.88 72 ARG A N 1
ATOM 552 C CA . ARG A 1 72 ? -15.702 -6.962 15.246 1.00 68.88 72 ARG A CA 1
ATOM 553 C C . ARG A 1 72 ? -15.472 -6.468 16.681 1.00 68.88 72 ARG A C 1
ATOM 555 O O . ARG A 1 72 ? -16.198 -6.848 17.589 1.00 68.88 72 ARG A O 1
ATOM 562 N N . ILE A 1 73 ? -14.524 -5.548 16.869 1.00 68.75 73 ILE A N 1
ATOM 563 C CA . ILE A 1 73 ? -14.256 -4.917 18.172 1.00 68.75 73 ILE A CA 1
ATOM 564 C C . ILE A 1 73 ? -15.396 -3.965 18.541 1.00 68.75 73 ILE A C 1
ATOM 566 O O . ILE A 1 73 ? -15.851 -3.974 19.678 1.00 68.75 73 ILE A O 1
ATOM 570 N N . LEU A 1 74 ? -15.897 -3.183 17.580 1.00 66.75 74 LEU A N 1
ATOM 571 C CA . LEU A 1 74 ? -17.054 -2.309 17.783 1.00 66.75 74 LEU A CA 1
ATOM 572 C C . LEU A 1 74 ? -18.309 -3.087 18.193 1.00 66.75 74 LEU A C 1
ATOM 574 O O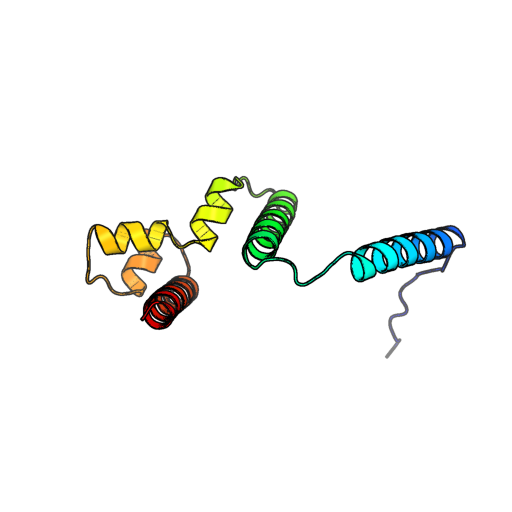 . LEU A 1 74 ? -19.006 -2.656 19.104 1.00 66.75 74 LEU A O 1
ATOM 578 N N . GLN A 1 75 ? -18.573 -4.240 17.574 1.00 67.38 75 GLN A N 1
ATOM 579 C CA . GLN A 1 75 ? -19.691 -5.110 17.944 1.00 67.38 75 GLN A CA 1
ATOM 580 C C . GLN A 1 75 ? -19.565 -5.607 19.389 1.00 67.38 75 GLN A C 1
ATOM 582 O O . GLN A 1 75 ? -20.520 -5.494 20.155 1.00 67.38 75 GLN A O 1
ATOM 587 N N . ILE A 1 76 ? -18.380 -6.074 19.796 1.00 68.69 76 ILE A N 1
ATOM 588 C CA . ILE A 1 76 ? -18.132 -6.522 21.176 1.00 68.69 76 ILE A CA 1
ATOM 589 C C . ILE A 1 76 ? -18.304 -5.370 22.170 1.00 68.69 76 ILE A C 1
ATOM 591 O O . ILE A 1 76 ? -18.966 -5.542 23.189 1.00 68.69 76 ILE A O 1
ATOM 595 N N . LEU A 1 77 ? -17.777 -4.183 21.860 1.00 66.62 77 LEU A N 1
ATOM 596 C CA . LEU A 1 77 ? -17.942 -2.998 22.705 1.00 66.62 77 LEU A CA 1
ATOM 597 C C . LEU A 1 77 ? -19.401 -2.529 22.789 1.00 66.62 77 LEU A C 1
ATOM 599 O O . LEU A 1 77 ? -19.802 -2.031 23.835 1.00 66.62 77 LEU A O 1
ATOM 603 N N . SER A 1 78 ? -20.192 -2.694 21.722 1.00 67.00 78 SER A N 1
ATOM 604 C CA . SER A 1 78 ? -21.620 -2.349 21.730 1.00 67.00 78 SER A CA 1
ATOM 605 C C . SER A 1 78 ? -22.455 -3.320 22.566 1.00 67.00 78 SER A C 1
ATOM 607 O O . SER A 1 78 ? -23.392 -2.900 23.237 1.00 67.00 78 SER A O 1
ATOM 609 N N . ASN A 1 79 ? -22.081 -4.603 22.573 1.00 67.25 79 ASN A N 1
ATOM 610 C CA . ASN A 1 79 ? -22.792 -5.641 23.315 1.00 67.25 79 ASN A CA 1
ATOM 611 C C . ASN A 1 79 ? -22.344 -5.719 24.784 1.00 67.25 79 ASN A C 1
ATOM 613 O O . ASN A 1 79 ? -23.135 -6.099 25.642 1.00 67.25 79 ASN A O 1
ATOM 617 N N . GLN A 1 80 ? -21.080 -5.392 25.085 1.00 70.12 80 GLN A N 1
ATOM 618 C CA . GLN A 1 80 ? -20.503 -5.419 26.435 1.00 70.12 80 GLN A CA 1
ATOM 619 C C . GLN A 1 80 ? -19.523 -4.246 26.648 1.00 70.12 80 GLN A C 1
ATOM 621 O O . GLN A 1 80 ? -18.298 -4.429 26.577 1.00 70.12 80 GLN A O 1
ATOM 626 N N . PRO A 1 81 ? -20.030 -3.032 26.933 1.00 62.44 81 PRO A N 1
ATOM 627 C CA . PRO A 1 81 ? -19.183 -1.881 27.227 1.00 62.44 81 PRO A CA 1
ATOM 628 C C . PRO A 1 81 ? -18.481 -2.088 28.579 1.00 62.44 81 PRO A C 1
ATOM 630 O O . PRO A 1 81 ? -19.109 -2.031 29.631 1.00 62.44 81 PRO A O 1
ATOM 633 N N . GLY A 1 82 ? -17.173 -2.369 28.560 1.00 65.75 82 GLY A N 1
ATOM 634 C CA . GLY A 1 82 ? -16.362 -2.551 29.777 1.00 65.75 82 GLY A CA 1
ATOM 635 C C . GLY A 1 82 ? -15.341 -3.691 29.733 1.00 65.75 82 GLY A C 1
ATOM 636 O O . GLY A 1 82 ? -14.533 -3.818 30.654 1.00 65.75 82 GLY A O 1
ATOM 637 N N . ARG A 1 83 ? -15.322 -4.519 28.679 1.00 69.62 83 ARG A N 1
ATOM 638 C CA . ARG A 1 83 ? -14.302 -5.570 28.548 1.00 69.62 83 ARG A CA 1
ATOM 639 C C . ARG A 1 83 ? -12.899 -5.004 28.329 1.00 69.62 83 ARG A C 1
ATOM 641 O O . ARG A 1 83 ? -12.686 -4.086 27.540 1.00 69.62 83 ARG A O 1
ATOM 648 N N . SER A 1 84 ? -11.923 -5.620 28.995 1.00 71.31 84 SER A N 1
ATOM 649 C CA . SER A 1 84 ? -10.503 -5.320 28.803 1.00 71.31 84 SER A CA 1
ATOM 650 C C . SER A 1 84 ? -10.030 -5.751 27.413 1.00 71.31 84 SER A C 1
ATOM 652 O O . SER A 1 84 ? -10.441 -6.796 26.904 1.00 71.31 84 SER A O 1
ATOM 654 N N . ALA A 1 85 ? -9.097 -4.990 26.832 1.00 65.88 85 ALA A N 1
ATOM 655 C CA . ALA A 1 85 ? -8.493 -5.274 25.528 1.00 65.88 85 ALA A CA 1
ATOM 656 C C . ALA A 1 85 ? -7.908 -6.698 25.425 1.00 65.88 85 ALA A C 1
ATOM 658 O O . ALA A 1 85 ? -7.915 -7.277 24.341 1.00 65.88 85 ALA A O 1
ATOM 659 N N . LYS A 1 86 ? -7.466 -7.288 26.548 1.00 70.50 86 LYS A N 1
ATOM 660 C CA . LYS A 1 86 ? -7.011 -8.689 26.613 1.00 70.50 86 LYS A CA 1
ATOM 661 C C . LYS A 1 86 ? -8.133 -9.697 26.358 1.00 70.50 86 LYS A C 1
ATOM 663 O O . LYS A 1 86 ? -7.945 -10.608 25.567 1.00 70.50 86 LYS A O 1
ATOM 668 N N . SER A 1 87 ? -9.301 -9.505 26.968 1.00 71.00 87 SER A N 1
ATOM 669 C CA . SER A 1 87 ? -10.444 -10.410 26.783 1.00 71.00 87 SER A CA 1
ATOM 670 C C . SER A 1 87 ? -11.020 -10.303 25.366 1.00 71.00 87 SER A C 1
ATOM 672 O O . SER A 1 87 ? -11.414 -11.302 24.777 1.00 71.00 87 SER A O 1
ATOM 674 N N . ILE A 1 88 ? -10.993 -9.101 24.779 1.00 71.62 88 ILE A N 1
ATOM 675 C CA . ILE A 1 88 ? -11.399 -8.879 23.382 1.00 71.62 88 ILE A CA 1
ATOM 676 C C . ILE A 1 88 ? -10.424 -9.564 22.410 1.00 71.62 88 ILE A C 1
ATOM 678 O O . ILE A 1 88 ? -10.850 -10.109 21.395 1.00 71.62 88 ILE A O 1
ATOM 682 N N . ALA A 1 89 ? -9.123 -9.544 22.712 1.00 71.88 89 ALA A N 1
ATOM 683 C CA . ALA A 1 89 ? -8.092 -10.212 21.918 1.00 71.88 89 ALA A CA 1
ATOM 684 C C . ALA A 1 89 ? -8.295 -11.736 21.872 1.00 71.88 89 ALA A C 1
ATOM 686 O O . ALA A 1 89 ? -8.211 -12.332 20.800 1.00 71.88 89 ALA A O 1
ATOM 687 N N . GLU A 1 90 ? -8.619 -12.328 23.022 1.00 72.81 90 GLU A N 1
ATOM 688 C CA . GLU A 1 90 ? -8.917 -13.756 23.180 1.00 72.81 90 GLU A CA 1
ATOM 689 C C . GLU A 1 90 ? -10.165 -14.175 22.391 1.00 72.81 90 GLU A C 1
ATOM 691 O O . GLU A 1 90 ? -10.124 -15.138 21.636 1.00 72.81 90 GLU A O 1
ATOM 696 N N . GLU A 1 91 ? -11.250 -13.403 22.481 1.00 71.31 91 GLU A N 1
ATOM 697 C CA . GLU A 1 91 ? -12.524 -13.716 21.814 1.00 71.31 91 GLU A CA 1
ATOM 698 C C . GLU A 1 91 ? -12.509 -13.445 20.299 1.00 71.31 91 GLU A C 1
ATOM 700 O O . GLU A 1 91 ? -13.248 -14.060 19.528 1.00 71.31 91 GLU A O 1
ATOM 705 N N . CYS A 1 92 ? -11.662 -12.520 19.841 1.00 66.12 92 CYS A N 1
ATOM 706 C CA . CYS A 1 92 ? -11.514 -12.236 18.415 1.00 66.12 92 CYS A CA 1
ATOM 707 C C . CYS A 1 92 ? -10.464 -13.108 17.714 1.00 66.12 92 CYS A C 1
ATOM 709 O O . CYS A 1 92 ? -10.399 -13.034 16.486 1.00 66.12 92 CYS A O 1
ATOM 711 N N . GLU A 1 93 ? -9.647 -13.865 18.457 1.00 67.19 93 GLU A N 1
ATOM 712 C CA . GLU A 1 93 ? -8.423 -14.530 17.969 1.00 67.19 93 GLU A CA 1
ATOM 713 C C . GLU A 1 93 ? -7.426 -13.548 17.315 1.00 67.19 93 GLU A C 1
ATOM 715 O O . GLU A 1 93 ? -6.759 -13.848 16.325 1.00 67.19 93 GLU A O 1
ATOM 720 N N . ILE A 1 94 ? -7.316 -12.326 17.851 1.00 71.88 94 ILE A N 1
ATOM 721 C CA . ILE A 1 94 ? -6.431 -11.277 17.316 1.00 71.88 94 ILE A CA 1
ATOM 722 C C . ILE A 1 94 ? -5.463 -10.833 18.410 1.00 71.88 94 ILE A C 1
ATOM 724 O O . ILE A 1 94 ? -5.846 -10.687 19.562 1.00 71.88 94 ILE A O 1
ATOM 728 N N . SER A 1 95 ? -4.210 -10.526 18.057 1.00 73.25 95 SER A N 1
ATOM 729 C CA . SER A 1 95 ? -3.236 -9.954 19.000 1.00 73.25 95 SER A CA 1
ATOM 730 C C . SER A 1 95 ? -3.784 -8.734 19.756 1.00 73.25 95 SER A C 1
ATOM 732 O O . SER A 1 95 ? -4.315 -7.798 19.149 1.00 73.25 95 SER A O 1
ATOM 734 N N . ALA A 1 96 ? -3.537 -8.682 21.069 1.00 72.38 96 ALA A N 1
ATOM 735 C CA . ALA A 1 96 ? -3.886 -7.548 21.927 1.00 72.38 96 ALA A CA 1
ATOM 736 C C . ALA A 1 96 ? -3.346 -6.200 21.407 1.00 72.38 96 ALA A C 1
ATOM 738 O O . ALA A 1 96 ? -4.040 -5.189 21.493 1.00 72.38 96 ALA A O 1
ATOM 739 N N . ARG A 1 97 ? -2.173 -6.183 20.751 1.00 72.88 97 ARG A N 1
ATOM 740 C CA . ARG A 1 97 ? -1.631 -4.968 20.104 1.00 72.88 97 ARG A CA 1
ATOM 741 C C . ARG A 1 97 ? -2.542 -4.427 19.006 1.00 72.88 97 ARG A C 1
ATOM 743 O O . ARG A 1 97 ? -2.646 -3.217 18.815 1.00 72.88 97 ARG A O 1
ATOM 750 N N . THR A 1 98 ? -3.176 -5.317 18.251 1.00 71.50 98 THR A N 1
ATOM 751 C CA . THR A 1 98 ? -4.095 -4.948 17.172 1.00 71.50 98 THR A CA 1
ATOM 752 C C . THR A 1 98 ? -5.380 -4.365 17.746 1.00 71.50 98 THR A C 1
ATOM 754 O O . THR A 1 98 ? -5.869 -3.362 17.229 1.00 71.50 98 THR A O 1
ATOM 757 N N . VAL A 1 99 ? -5.878 -4.937 18.847 1.00 71.62 99 VAL A N 1
ATOM 758 C CA . VAL A 1 99 ? -7.037 -4.416 19.585 1.00 71.62 99 VAL A CA 1
ATOM 759 C C . VAL A 1 99 ? -6.746 -3.017 20.131 1.00 71.62 99 VAL A C 1
ATOM 761 O O . VAL A 1 99 ? -7.505 -2.093 19.859 1.00 71.62 99 VAL A O 1
ATOM 764 N N . GLU A 1 100 ? -5.608 -2.810 20.796 1.00 77.00 100 GLU A N 1
ATOM 765 C CA . GLU A 1 100 ? -5.190 -1.492 21.298 1.00 77.00 100 GLU A CA 1
ATOM 766 C C . GLU A 1 100 ? -5.028 -0.455 20.180 1.00 77.00 100 GLU A C 1
ATOM 768 O O . GLU A 1 100 ? -5.455 0.694 20.317 1.00 77.00 100 GLU A O 1
ATOM 773 N N . ARG A 1 101 ? -4.447 -0.856 19.043 1.00 77.44 101 ARG A N 1
ATOM 774 C CA . ARG A 1 101 ? -4.314 0.012 17.868 1.00 77.44 101 ARG A CA 1
ATOM 775 C C . ARG A 1 101 ? -5.681 0.431 17.326 1.00 77.44 101 ARG A C 1
ATOM 777 O O . ARG A 1 101 ? -5.857 1.599 16.982 1.00 77.44 101 ARG A O 1
ATOM 784 N N . TYR A 1 102 ? -6.640 -0.492 17.251 1.00 76.00 102 TYR A N 1
ATOM 785 C CA . TYR A 1 102 ? -7.999 -0.186 16.802 1.00 76.00 102 TYR A CA 1
ATOM 786 C C . TYR A 1 102 ? -8.760 0.688 17.802 1.00 76.00 102 TYR A C 1
ATOM 788 O O . TYR A 1 102 ? -9.398 1.649 17.379 1.00 76.00 102 TYR A O 1
ATOM 796 N N . LEU A 1 103 ? -8.628 0.438 19.107 1.00 75.19 103 LEU A N 1
ATOM 797 C CA . LEU A 1 103 ? -9.207 1.280 20.159 1.00 75.19 103 LEU A CA 1
ATOM 798 C C . LEU A 1 103 ? -8.667 2.716 20.098 1.00 75.19 103 LEU A C 1
ATOM 800 O O . LEU A 1 103 ? -9.453 3.661 20.081 1.00 75.19 103 LEU A O 1
ATOM 804 N N . LYS A 1 104 ? -7.344 2.895 19.961 1.00 78.94 104 LYS A N 1
ATOM 805 C CA . LYS A 1 104 ? -6.739 4.225 19.763 1.00 78.94 104 LYS A CA 1
ATOM 806 C C . LYS A 1 104 ? -7.253 4.907 18.497 1.00 78.94 104 LYS A C 1
ATOM 808 O O . LYS A 1 104 ? -7.560 6.094 18.521 1.00 78.94 104 LYS A O 1
ATOM 813 N N . ALA A 1 105 ? -7.372 4.168 17.393 1.00 74.44 105 ALA A N 1
ATOM 814 C CA . ALA A 1 105 ? -7.899 4.713 16.145 1.00 74.44 105 ALA A CA 1
ATOM 815 C C . ALA A 1 105 ? -9.374 5.140 16.265 1.00 74.44 105 ALA A C 1
ATOM 817 O O . ALA A 1 105 ? -9.769 6.130 15.652 1.00 74.44 105 ALA A O 1
ATOM 818 N N . LEU A 1 106 ? -10.182 4.421 17.050 1.00 72.44 106 LEU A N 1
ATOM 819 C CA . LEU A 1 106 ? -11.577 4.769 17.329 1.00 72.44 106 LEU A CA 1
ATOM 820 C C . LEU A 1 106 ? -11.693 6.016 18.212 1.00 72.44 106 LEU A C 1
ATOM 822 O O . LEU A 1 106 ? -12.457 6.917 17.877 1.00 72.44 106 LEU A O 1
ATOM 826 N N . GLN A 1 107 ? -10.892 6.109 19.276 1.00 74.62 107 GLN A N 1
ATOM 827 C CA . GLN A 1 107 ? -10.838 7.295 20.137 1.00 74.62 107 GLN A CA 1
ATOM 828 C C . GLN A 1 107 ? -10.416 8.547 19.358 1.00 74.62 107 GLN A C 1
ATOM 830 O O . GLN A 1 107 ? -11.066 9.582 19.460 1.00 74.62 107 GLN A O 1
ATOM 835 N N . LEU A 1 108 ? -9.383 8.441 18.513 1.00 73.44 108 LEU A N 1
ATOM 836 C CA . LEU A 1 108 ? -8.913 9.553 17.680 1.00 73.44 108 LEU A CA 1
ATOM 837 C C . LEU A 1 108 ? -9.979 10.046 16.694 1.00 73.44 108 LEU A C 1
ATOM 839 O O . LEU A 1 108 ? -10.106 11.248 16.490 1.00 73.44 108 LEU A O 1
ATOM 843 N N . LYS A 1 109 ? -10.760 9.139 16.095 1.00 69.38 109 LYS A N 1
ATOM 844 C CA . LYS A 1 109 ? -11.858 9.519 15.193 1.00 69.38 109 LYS A CA 1
ATOM 845 C C . LYS A 1 109 ? -12.979 10.253 15.920 1.00 69.38 109 LYS A C 1
ATOM 847 O O . LYS A 1 109 ? -13.534 11.179 15.348 1.00 69.38 109 LYS A O 1
ATOM 852 N N . HIS A 1 110 ? -13.292 9.848 17.150 1.00 63.16 110 HIS A N 1
ATOM 853 C CA . HIS A 1 110 ? -14.328 10.496 17.952 1.00 63.16 110 HIS A CA 1
ATOM 854 C C . HIS A 1 110 ? -13.874 11.869 18.472 1.00 63.16 110 HIS A C 1
ATOM 856 O O . HIS A 1 110 ? -14.645 12.822 18.453 1.00 63.16 110 HIS A O 1
ATOM 862 N N . CYS A 1 111 ? -12.596 12.000 18.848 1.00 53.53 111 CYS A N 1
ATOM 863 C CA . CYS A 1 111 ? -11.997 13.289 19.201 1.00 53.53 111 CYS A CA 1
ATOM 864 C C . CYS A 1 111 ? -11.856 14.247 18.011 1.00 53.53 111 CYS A C 1
ATOM 866 O O . CYS A 1 111 ? -11.854 15.448 18.223 1.00 53.53 111 CYS A O 1
ATOM 868 N N . ALA A 1 112 ? -11.723 13.749 16.778 1.00 53.16 112 ALA A N 1
ATOM 869 C CA . ALA A 1 112 ? -11.637 14.589 15.579 1.00 53.16 112 ALA A CA 1
ATOM 870 C C . ALA A 1 112 ? -13.009 15.058 15.047 1.00 53.16 112 ALA A C 1
ATOM 872 O O . ALA A 1 112 ? -13.053 15.829 14.091 1.00 53.16 112 ALA A O 1
ATOM 873 N N . SER A 1 113 ? -14.113 14.556 15.613 1.00 49.22 113 SER A N 1
ATOM 874 C CA . SER A 1 113 ? -15.492 14.927 15.257 1.00 49.22 113 SER A CA 1
ATOM 875 C C . SER A 1 113 ? -16.167 15.873 16.263 1.00 49.22 113 SER A C 1
ATOM 877 O O . SER A 1 113 ? -17.358 16.144 16.114 1.00 49.22 113 SER A O 1
ATOM 879 N N . LEU A 1 114 ? -15.423 16.339 17.272 1.00 43.88 114 LEU A N 1
ATOM 880 C CA . LEU A 1 114 ? -15.790 17.383 18.238 1.00 43.88 114 LEU A CA 1
ATOM 881 C C . LEU A 1 114 ? -14.945 18.631 17.969 1.00 43.88 114 LEU A C 1
ATOM 883 O O . LEU A 1 114 ? -15.493 19.740 18.134 1.00 43.88 114 LEU A O 1
#

Foldseek 3Di:
DDDDDDPDDDDPVNVVVVVVVVVVVVVCVVVDDPDDPVNVLLVVLVVVVVVCVVVVHPQDSVNSVCLVQVVLVVVCCVVDVPDDLVVSCVVVVHDSVSSVVNVVVVVVVVVVVD

InterPro domains:
  IPR036388 Winged helix-like DNA-binding domain superfamily [G3DSA:1.10.10.10] (48-112)

pLDDT: mean 77.51, std 11.33, range [43.88, 97.44]

Secondary structure (DSSP, 8-state):
-----------HHHHHHHHHHHHHHHHHHHH--S--HHHHHHHHHHHHHHHHHHTT----HHHHHHHHTTHHHHHHHHHSTT--HHHHHHHHTS-HHHHHHHHHHHHHHHHTT-